Protein AF-A0A5J5BQD7-F1 (afdb_monomer)

Foldseek 3Di:
DVVVVVVVVVVVVVVVCVVVLVVVQVVQLVVCVVVVHPPSSPPNVLSVDPPRPDDDDDADDDDDVVCVVVPDPQDQSDEDDDDPDPDDDDDDDPDDHDYDDDDD

pLDDT: mean 82.49, std 15.61, range [38.47, 98.06]

Secondary structure (DSSP, 8-state):
-HHHHHHHHHHHHHHHHHHHHHHHHHHHHHHHHHTT-SSGGGTHHHHHSTT-------------GGGTTTTT---BSS-----SSS-------S---B------

Nearest PDB structures (foldseek):
  5j7o-assembly1_A  TM=5.969E-01  e=9.726E+00  Faustovirus

Organism: NCBI:txid561372

Mean predicted aligned error: 8.8 Å

Solvent-accessible surface area (backbone atoms only — not comparable to full-atom values): 6916 Å² total; per-residue (Å²): 115,69,71,61,53,54,50,51,52,52,51,54,49,52,54,49,50,53,53,52,53,52,51,50,30,53,52,34,26,51,52,23,55,77,67,75,41,81,62,45,54,68,54,25,48,61,70,69,39,94,84,39,91,79,81,88,83,88,85,83,83,77,89,64,76,82,46,72,80,58,79,69,66,74,62,65,76,47,80,71,79,79,79,91,63,99,76,84,88,86,84,80,73,97,71,87,74,40,67,55,91,78,93,125

InterPro domains:
  IPR027443 Isopenicillin N synthase-like superfamily [G3DSA:2.60.120.330] (5-96)

Radius of gyration: 18.68 Å; Cα contacts (8 Å, |Δi|>4): 59; chains: 1; bounding box: 44×46×49 Å

Structure (mmCIF, N/CA/C/O backbone):
data_AF-A0A5J5BQD7-F1
#
_entry.id   AF-A0A5J5BQD7-F1
#
loop_
_atom_site.group_PDB
_atom_site.id
_atom_site.type_symbol
_atom_site.label_atom_id
_atom_site.label_alt_id
_atom_site.label_comp_id
_atom_site.label_asym_id
_atom_site.label_entity_id
_atom_site.label_seq_id
_atom_site.pdbx_PDB_ins_code
_atom_site.Cartn_x
_atom_site.Cartn_y
_atom_site.Cartn_z
_atom_site.occupancy
_atom_site.B_iso_or_equiv
_atom_site.auth_seq_id
_atom_site.auth_comp_id
_atom_site.auth_asym_id
_atom_site.auth_atom_id
_atom_site.pdbx_PDB_model_num
ATOM 1 N N . MET A 1 1 ? 26.161 16.072 -10.512 1.00 54.69 1 MET A N 1
ATOM 2 C CA . MET A 1 1 ? 24.850 15.892 -11.180 1.00 54.69 1 MET A CA 1
ATOM 3 C C . MET A 1 1 ? 24.122 14.626 -10.726 1.00 54.69 1 MET A C 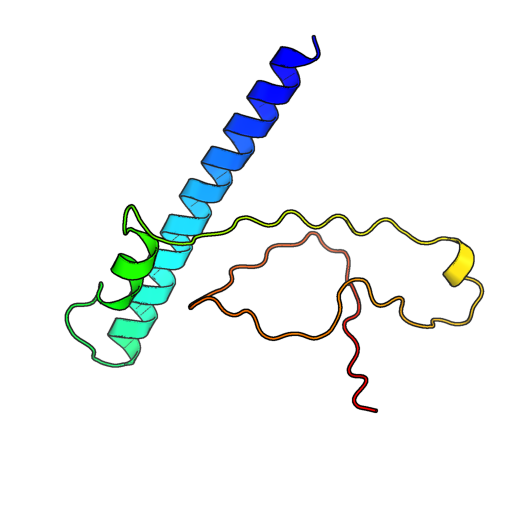1
ATOM 5 O O . MET A 1 1 ? 22.925 14.718 -10.521 1.00 54.69 1 MET A O 1
ATOM 9 N N . VAL A 1 2 ? 24.810 13.501 -10.474 1.00 58.97 2 VAL A N 1
ATOM 10 C CA . VAL A 1 2 ? 24.189 12.246 -9.983 1.00 58.97 2 VAL A CA 1
ATOM 11 C C . VAL A 1 2 ? 23.448 12.407 -8.639 1.00 58.97 2 VAL A C 1
ATOM 13 O O . VAL A 1 2 ? 22.295 12.009 -8.536 1.00 58.97 2 VAL A O 1
ATOM 16 N N . GLY A 1 3 ? 24.038 13.090 -7.648 1.00 63.22 3 GLY A N 1
ATOM 17 C CA . GLY A 1 3 ? 23.409 13.247 -6.322 1.00 63.22 3 GLY A CA 1
ATOM 18 C C . GLY A 1 3 ? 22.126 14.096 -6.290 1.00 63.22 3 GLY A C 1
ATOM 19 O O . GLY A 1 3 ? 21.290 13.911 -5.414 1.00 63.22 3 GLY A O 1
ATOM 20 N N . ALA A 1 4 ? 21.927 14.990 -7.266 1.00 69.69 4 ALA A N 1
ATOM 21 C CA . ALA A 1 4 ? 20.690 15.770 -7.363 1.00 69.69 4 ALA A CA 1
ATOM 22 C C . ALA A 1 4 ? 19.528 14.918 -7.906 1.00 69.69 4 ALA A C 1
ATOM 24 O O . ALA A 1 4 ? 18.403 15.046 -7.436 1.00 69.69 4 ALA A O 1
ATOM 25 N N . GLN A 1 5 ? 19.795 14.015 -8.859 1.00 72.25 5 GLN A N 1
ATOM 26 C CA . GLN A 1 5 ? 18.785 13.076 -9.367 1.00 72.25 5 GLN A CA 1
ATOM 27 C C . GLN A 1 5 ? 18.368 12.052 -8.308 1.00 72.25 5 GLN A C 1
ATOM 29 O O . GLN A 1 5 ? 17.184 11.752 -8.193 1.00 72.25 5 GLN A O 1
ATOM 34 N N . GLU A 1 6 ? 19.313 11.557 -7.511 1.00 77.44 6 GLU A N 1
ATOM 35 C CA . GLU A 1 6 ? 19.035 10.617 -6.420 1.00 77.44 6 GLU A CA 1
ATOM 36 C C . GLU A 1 6 ? 18.122 11.229 -5.345 1.00 77.44 6 GLU A C 1
ATOM 38 O O . GLU A 1 6 ? 17.160 10.595 -4.904 1.00 77.44 6 GLU A O 1
ATOM 43 N N . GLN A 1 7 ? 18.358 12.497 -4.985 1.00 82.75 7 GLN A N 1
ATOM 44 C CA . GLN A 1 7 ? 17.480 13.236 -4.074 1.00 82.75 7 GLN A CA 1
ATOM 45 C C . GLN A 1 7 ? 16.083 13.444 -4.657 1.00 82.75 7 GLN A C 1
ATOM 47 O O . GLN A 1 7 ? 15.100 13.240 -3.952 1.00 82.75 7 GLN A O 1
ATOM 52 N N . VAL A 1 8 ? 15.973 13.783 -5.944 1.00 91.94 8 VAL A N 1
ATOM 53 C CA . VAL A 1 8 ? 14.667 13.952 -6.601 1.00 91.94 8 VAL A CA 1
ATOM 54 C C . VAL A 1 8 ? 13.865 12.647 -6.597 1.00 91.94 8 VAL A C 1
ATOM 56 O O . VAL A 1 8 ? 12.680 12.670 -6.268 1.00 91.94 8 VAL A O 1
ATOM 59 N N . VAL A 1 9 ? 14.496 11.510 -6.909 1.00 90.44 9 VAL A N 1
ATOM 60 C CA . VAL A 1 9 ? 13.825 10.198 -6.884 1.00 90.44 9 VAL A CA 1
ATOM 61 C C . VAL A 1 9 ? 13.397 9.835 -5.465 1.00 90.44 9 VAL A C 1
ATOM 63 O O . VAL A 1 9 ? 12.254 9.436 -5.261 1.00 90.44 9 VAL A O 1
ATOM 66 N N . SER A 1 10 ? 14.274 10.025 -4.479 1.00 92.31 10 SER A N 1
ATOM 67 C CA . SER A 1 10 ? 13.970 9.716 -3.078 1.00 92.31 10 SER A CA 1
ATOM 68 C C . SER A 1 10 ? 12.799 10.547 -2.546 1.00 92.31 10 SER A C 1
ATOM 70 O O . SER A 1 10 ? 11.891 9.997 -1.928 1.00 92.31 10 SER A O 1
ATOM 72 N N . CYS A 1 11 ? 12.767 11.854 -2.830 1.00 94.25 11 CYS A N 1
ATOM 73 C CA . CYS A 1 11 ? 11.646 12.718 -2.454 1.00 94.25 11 CYS A CA 1
ATOM 74 C C . CYS A 1 11 ? 10.338 12.263 -3.110 1.00 94.25 11 CYS A C 1
ATOM 76 O O . CYS A 1 11 ? 9.339 12.090 -2.419 1.00 94.25 11 CYS A O 1
ATOM 78 N N . ALA A 1 12 ? 10.356 11.993 -4.419 1.00 94.31 12 ALA A N 1
ATOM 79 C CA . ALA A 1 12 ? 9.166 11.543 -5.138 1.00 94.31 12 ALA A CA 1
ATOM 80 C C . ALA A 1 12 ? 8.629 10.201 -4.608 1.00 94.31 12 ALA A C 1
ATOM 82 O O . ALA A 1 12 ? 7.416 10.021 -4.502 1.00 94.31 12 ALA A O 1
ATOM 83 N N . LEU A 1 13 ? 9.519 9.267 -4.256 1.00 93.88 13 LEU A N 1
ATOM 84 C CA . LEU A 1 13 ? 9.135 7.990 -3.654 1.00 93.88 13 LEU A CA 1
ATOM 85 C C . LEU A 1 13 ? 8.539 8.179 -2.257 1.00 93.88 13 LEU A C 1
ATOM 87 O O . LEU A 1 13 ? 7.502 7.590 -1.970 1.00 93.88 13 LEU A O 1
ATOM 91 N N . ASN A 1 14 ? 9.139 9.023 -1.416 1.00 93.75 14 ASN A N 1
ATOM 92 C CA . ASN A 1 14 ? 8.617 9.303 -0.077 1.00 93.75 14 ASN A CA 1
ATOM 93 C C . ASN A 1 14 ? 7.234 9.965 -0.125 1.00 93.75 14 ASN A C 1
ATOM 95 O O . ASN A 1 14 ? 6.340 9.568 0.623 1.00 93.75 14 ASN A O 1
ATOM 99 N N . ASP A 1 15 ? 7.033 10.923 -1.033 1.00 95.69 15 ASP A N 1
ATOM 100 C CA . ASP A 1 15 ? 5.732 11.563 -1.237 1.00 95.69 15 ASP A CA 1
ATOM 101 C C . ASP A 1 15 ? 4.686 10.542 -1.706 1.00 95.69 15 ASP A C 1
ATOM 103 O O . ASP A 1 15 ? 3.576 10.490 -1.169 1.00 95.69 15 ASP A O 1
ATOM 107 N N . TYR A 1 16 ? 5.051 9.681 -2.662 1.00 95.44 16 TYR A N 1
ATOM 108 C CA . TYR A 1 16 ? 4.175 8.618 -3.150 1.00 95.44 16 TYR A CA 1
ATOM 109 C C . TYR A 1 16 ? 3.795 7.633 -2.038 1.00 95.44 16 TYR A C 1
ATOM 111 O O . TYR A 1 16 ? 2.610 7.368 -1.836 1.00 95.44 16 TYR A O 1
ATOM 119 N N . VAL A 1 17 ? 4.780 7.124 -1.289 1.00 93.62 17 VAL A N 1
ATOM 120 C CA . VAL A 1 17 ? 4.560 6.200 -0.167 1.00 93.62 17 VAL A CA 1
ATOM 121 C C . VAL A 1 17 ? 3.664 6.849 0.884 1.00 93.62 17 VAL A C 1
ATOM 123 O O . VAL A 1 17 ? 2.690 6.236 1.299 1.00 93.62 17 VAL A O 1
ATOM 126 N N . SER A 1 18 ? 3.907 8.110 1.250 1.00 93.12 18 SER A N 1
ATOM 127 C CA . SER A 1 18 ? 3.076 8.843 2.215 1.00 93.12 18 SER A CA 1
ATOM 128 C C . SER A 1 18 ? 1.603 8.908 1.799 1.00 93.12 18 SER A C 1
ATOM 130 O O . SER A 1 18 ? 0.710 8.656 2.612 1.00 93.12 18 SER A O 1
ATOM 132 N N . VAL A 1 19 ? 1.325 9.208 0.526 1.00 95.75 19 VAL A N 1
ATOM 133 C CA . VAL A 1 19 ? -0.050 9.269 0.006 1.00 95.75 19 VAL A CA 1
ATOM 134 C C . VAL A 1 19 ? -0.688 7.878 -0.057 1.00 95.75 19 VAL A C 1
ATOM 136 O O . VAL A 1 19 ? -1.833 7.718 0.364 1.00 95.75 19 VAL A O 1
ATOM 139 N N . VAL A 1 20 ? 0.040 6.861 -0.527 1.00 95.06 20 VAL A N 1
ATOM 140 C CA . VAL A 1 20 ? -0.480 5.486 -0.618 1.00 95.06 20 VAL A CA 1
ATOM 141 C C . VAL A 1 20 ? -0.728 4.882 0.763 1.00 95.06 20 VAL A C 1
ATOM 143 O O . VAL A 1 20 ? -1.749 4.226 0.951 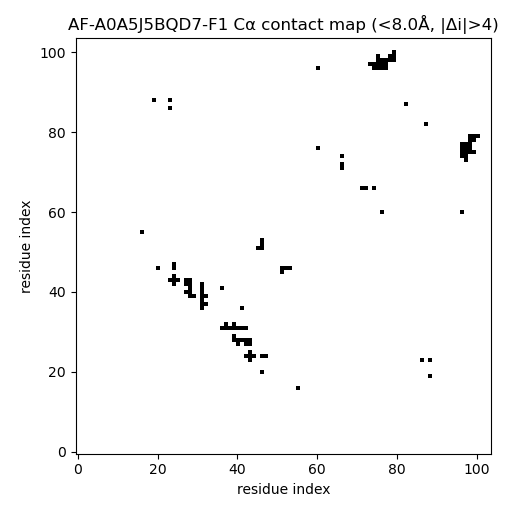1.00 95.06 20 VAL A O 1
ATOM 146 N N . THR A 1 21 ? 0.127 5.146 1.750 1.00 93.00 21 THR A N 1
ATOM 147 C CA . THR A 1 21 ? -0.077 4.689 3.133 1.00 93.00 21 THR A CA 1
ATOM 148 C C . THR A 1 21 ? -1.336 5.301 3.740 1.00 93.00 21 THR A C 1
ATOM 150 O O . THR A 1 21 ? -2.114 4.589 4.375 1.00 93.00 21 THR A O 1
ATOM 153 N N . LYS A 1 22 ? -1.597 6.596 3.504 1.00 94.56 22 LYS A N 1
ATOM 154 C CA . LYS A 1 22 ? -2.849 7.245 3.937 1.00 94.56 22 LYS A CA 1
ATOM 155 C C . LYS A 1 22 ? -4.069 6.592 3.295 1.00 94.56 22 LYS A C 1
ATOM 157 O O . LYS A 1 22 ? -5.007 6.244 4.002 1.00 94.56 22 LYS A O 1
ATOM 162 N N . MET A 1 23 ? -4.018 6.345 1.986 1.00 96.31 23 MET A N 1
ATOM 163 C CA . MET A 1 23 ? -5.081 5.629 1.279 1.00 96.31 23 MET A CA 1
ATOM 164 C C . MET A 1 23 ? -5.282 4.208 1.837 1.00 96.31 23 MET A C 1
ATOM 166 O O . MET A 1 23 ? -6.414 3.779 2.034 1.00 96.31 23 MET A O 1
ATOM 170 N N . GLY A 1 24 ? -4.200 3.487 2.149 1.00 95.00 24 GLY A N 1
ATOM 171 C CA . GLY A 1 24 ? -4.263 2.178 2.805 1.00 95.00 24 GLY A CA 1
ATOM 172 C C . GLY A 1 24 ? -4.954 2.239 4.170 1.00 95.00 24 GLY A C 1
ATOM 173 O O . GLY A 1 24 ? -5.794 1.393 4.470 1.00 95.00 24 GLY A O 1
ATOM 174 N N . CYS A 1 25 ? -4.677 3.276 4.965 1.00 95.44 25 CYS A N 1
ATOM 175 C CA . CYS A 1 25 ? -5.364 3.507 6.236 1.00 95.44 25 CYS A CA 1
ATOM 176 C C . CYS A 1 25 ? -6.867 3.742 6.039 1.00 95.44 25 CYS A C 1
ATOM 178 O O . CYS A 1 25 ? -7.667 3.132 6.742 1.00 95.44 25 CYS A O 1
ATOM 180 N N . GLU A 1 26 ? -7.256 4.569 5.066 1.00 97.06 26 GLU A N 1
ATOM 181 C CA . GLU A 1 26 ? -8.667 4.829 4.750 1.00 97.06 26 GLU A CA 1
ATOM 182 C C . GLU A 1 26 ? -9.404 3.552 4.322 1.00 97.06 26 GLU A C 1
ATOM 184 O O . GLU A 1 26 ? -10.511 3.298 4.791 1.00 97.06 26 GLU A O 1
ATOM 189 N N . ILE A 1 27 ? -8.782 2.704 3.494 1.00 96.94 27 ILE A N 1
ATOM 190 C CA . ILE A 1 27 ? -9.349 1.405 3.094 1.00 96.94 27 ILE A CA 1
ATOM 191 C C . ILE A 1 27 ? -9.568 0.506 4.317 1.00 96.94 27 ILE A C 1
ATOM 193 O O . ILE A 1 27 ? -10.629 -0.101 4.458 1.00 96.94 27 ILE A O 1
ATOM 197 N N . LEU A 1 28 ? -8.587 0.433 5.219 1.00 96.50 28 LEU A N 1
ATOM 198 C CA . LEU A 1 28 ? -8.687 -0.367 6.441 1.00 96.50 28 LEU A CA 1
ATOM 199 C C . LEU A 1 28 ? -9.765 0.154 7.406 1.00 96.50 28 LEU A C 1
ATOM 201 O O . LEU A 1 28 ? -10.429 -0.640 8.070 1.00 96.50 28 LEU A O 1
ATOM 205 N N . GLU A 1 29 ? -9.978 1.467 7.468 1.00 97.56 29 GLU A N 1
ATOM 206 C CA . GLU A 1 29 ? -11.070 2.063 8.246 1.00 97.56 29 GLU A CA 1
ATOM 207 C C . GLU A 1 29 ? -12.441 1.779 7.629 1.00 97.56 29 GLU A C 1
ATOM 209 O O . GLU A 1 29 ? -13.377 1.445 8.352 1.00 97.56 29 GLU A O 1
ATOM 214 N N . LEU A 1 30 ? -12.556 1.835 6.298 1.00 98.06 30 LEU A N 1
ATOM 215 C CA . LEU A 1 30 ? -13.779 1.442 5.592 1.00 98.06 30 LEU A CA 1
ATOM 216 C C . LEU A 1 30 ? -14.105 -0.045 5.796 1.00 98.06 30 LEU A C 1
ATOM 218 O O . LEU A 1 30 ? -15.277 -0.404 5.897 1.00 98.06 30 LEU A O 1
ATOM 222 N N . LEU A 1 31 ? -13.090 -0.909 5.896 1.00 97.31 31 LEU A N 1
ATOM 223 C CA . LEU A 1 31 ? -13.275 -2.318 6.255 1.00 97.31 31 LEU A CA 1
ATOM 224 C C . LEU A 1 31 ? -13.793 -2.482 7.689 1.00 97.31 31 LEU A C 1
ATOM 226 O O . LEU A 1 31 ? -14.683 -3.298 7.914 1.00 97.31 31 LEU A O 1
ATOM 23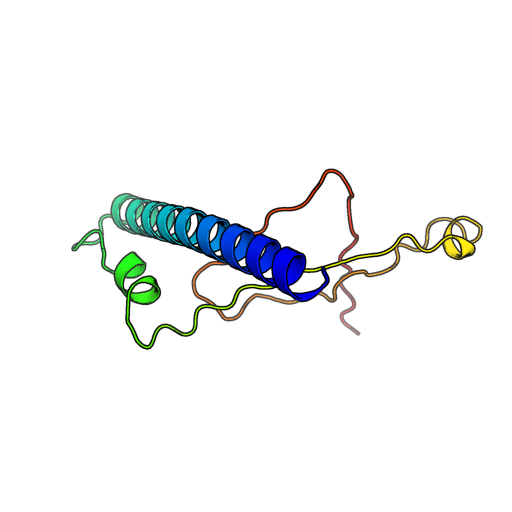0 N N . ALA A 1 32 ? -13.279 -1.707 8.649 1.00 97.56 32 ALA A N 1
ATOM 231 C CA . ALA A 1 32 ? -13.789 -1.725 10.021 1.00 97.56 32 ALA A CA 1
ATOM 232 C C . ALA A 1 32 ? -15.251 -1.257 10.089 1.00 97.56 32 ALA A C 1
ATOM 234 O O . ALA A 1 32 ? -16.067 -1.927 10.721 1.00 97.56 32 ALA A O 1
ATOM 235 N N . ASP A 1 33 ? -15.591 -0.170 9.385 1.00 97.88 33 ASP A N 1
ATOM 236 C CA . ASP A 1 33 ? -16.968 0.327 9.274 1.00 97.88 33 ASP A CA 1
ATOM 237 C C . ASP A 1 33 ? -17.893 -0.736 8.654 1.00 97.88 33 ASP A C 1
ATOM 239 O O . ASP A 1 33 ? -18.973 -1.008 9.174 1.00 97.88 33 ASP A O 1
ATOM 243 N N . GLY A 1 34 ? -17.463 -1.377 7.560 1.00 97.62 34 GLY A N 1
ATOM 244 C CA . GLY A 1 34 ? -18.240 -2.410 6.865 1.00 97.62 34 GLY A CA 1
ATOM 245 C C . GLY A 1 34 ? -18.462 -3.689 7.679 1.00 97.62 34 GLY A C 1
ATOM 246 O O . GLY A 1 34 ? -19.416 -4.420 7.417 1.00 97.62 34 GLY A O 1
ATOM 247 N N . LEU A 1 35 ? -17.605 -3.951 8.668 1.00 97.62 35 LEU A N 1
ATOM 248 C CA . LEU A 1 35 ? -17.723 -5.065 9.611 1.00 97.62 35 LEU A CA 1
ATOM 249 C C . LEU A 1 35 ? -18.391 -4.665 10.940 1.00 97.62 35 LEU A C 1
ATOM 251 O O . LEU A 1 35 ? -18.499 -5.510 11.826 1.00 97.62 35 LEU A O 1
ATOM 255 N N . ASP A 1 36 ? -18.825 -3.408 11.082 1.00 97.56 36 ASP A N 1
ATOM 256 C CA . ASP A 1 36 ? -19.387 -2.831 12.314 1.00 97.56 36 ASP A CA 1
ATOM 257 C C . ASP A 1 36 ? -18.454 -2.974 13.537 1.00 97.56 36 ASP A C 1
ATOM 259 O O . ASP A 1 36 ? -18.872 -3.217 14.671 1.00 97.56 36 ASP A O 1
ATOM 263 N N . ILE A 1 37 ? -17.141 -2.851 13.307 1.00 97.38 37 ILE A N 1
ATOM 264 C CA . ILE A 1 37 ? -16.113 -2.989 14.344 1.00 97.38 37 ILE A CA 1
ATOM 265 C C . ILE A 1 37 ? -15.736 -1.614 14.896 1.00 97.38 37 ILE A C 1
ATOM 267 O O . ILE A 1 37 ? -15.429 -0.682 14.155 1.00 97.38 37 ILE A O 1
ATOM 271 N N . GLN A 1 38 ? -15.680 -1.508 16.227 1.00 95.31 38 GLN A N 1
ATOM 272 C CA . GLN A 1 38 ? -15.189 -0.323 16.930 1.00 95.31 38 GLN A CA 1
ATOM 273 C C . GLN A 1 38 ? -13.958 -0.649 17.796 1.00 95.31 38 GLN A C 1
ATOM 275 O O . GLN A 1 38 ? -13.931 -1.697 18.445 1.00 95.31 38 GLN A O 1
ATOM 280 N N . PRO A 1 39 ? -12.949 0.245 17.861 1.00 94.81 39 PRO A N 1
ATOM 281 C CA . PRO A 1 39 ? -12.884 1.548 17.191 1.00 94.81 39 PRO A CA 1
ATOM 282 C C . PRO A 1 39 ? -12.577 1.425 15.688 1.00 94.81 39 PRO A C 1
ATOM 284 O O . PRO A 1 39 ? -11.812 0.553 15.287 1.00 94.81 39 PRO A O 1
ATOM 287 N N . ARG A 1 40 ? -13.093 2.355 14.873 1.00 96.31 40 ARG A N 1
ATOM 288 C CA . ARG A 1 40 ? -12.877 2.417 13.408 1.00 96.31 40 ARG A CA 1
ATOM 289 C C . ARG A 1 40 ? -11.420 2.226 12.962 1.00 96.31 40 ARG A C 1
ATOM 291 O O . ARG A 1 40 ? -11.142 1.602 11.948 1.00 96.31 40 ARG A O 1
ATOM 298 N N . ASN A 1 41 ? -10.472 2.743 13.739 1.00 95.44 41 ASN A N 1
ATOM 299 C CA . ASN A 1 41 ? -9.044 2.675 13.431 1.00 95.44 41 ASN A CA 1
ATOM 300 C C . ASN A 1 41 ? -8.342 1.400 13.933 1.00 95.44 41 ASN A C 1
ATOM 302 O O . ASN A 1 41 ? -7.117 1.384 14.038 1.00 95.44 41 ASN A O 1
ATOM 306 N N . VAL A 1 42 ? -9.085 0.342 14.278 1.00 94.94 42 VAL A N 1
ATOM 307 C CA . VAL A 1 42 ? -8.515 -0.921 14.780 1.00 94.94 42 VAL A CA 1
ATOM 308 C C . VAL A 1 42 ? -7.486 -1.517 13.816 1.00 94.94 42 VAL A C 1
ATOM 310 O O . VAL A 1 42 ? -6.442 -1.987 14.259 1.00 94.94 42 VAL A O 1
ATOM 313 N N . PHE A 1 43 ? -7.738 -1.432 12.508 1.00 94.19 43 PHE A N 1
ATOM 314 C CA . PHE A 1 43 ? -6.834 -1.947 11.483 1.00 94.19 43 PHE A CA 1
ATOM 315 C C . PHE A 1 43 ? -5.816 -0.900 11.021 1.00 94.19 43 PHE A C 1
ATOM 317 O O . PHE A 1 43 ? -4.638 -1.224 10.896 1.00 94.19 43 PHE A O 1
ATOM 324 N N . SER A 1 44 ? -6.220 0.360 10.811 1.00 94.12 44 SER A N 1
ATOM 325 C CA . SER A 1 44 ? -5.309 1.409 10.319 1.00 94.12 44 SER A CA 1
ATOM 326 C C . SER A 1 44 ? -4.160 1.707 11.288 1.00 94.12 44 SER A C 1
ATOM 328 O O . SER A 1 44 ? -3.051 2.004 10.848 1.00 94.12 44 SER A O 1
ATOM 330 N N . LYS A 1 45 ? -4.363 1.518 12.598 1.00 92.75 45 LYS A N 1
ATOM 331 C CA . LYS A 1 45 ? -3.285 1.599 13.598 1.00 92.75 45 LYS A CA 1
ATOM 332 C C . LYS A 1 45 ? -2.128 0.636 13.337 1.00 92.75 45 LYS A C 1
ATOM 334 O O . LYS A 1 45 ? -1.002 0.987 13.653 1.00 92.75 45 LYS A O 1
ATOM 339 N N . LEU A 1 46 ? 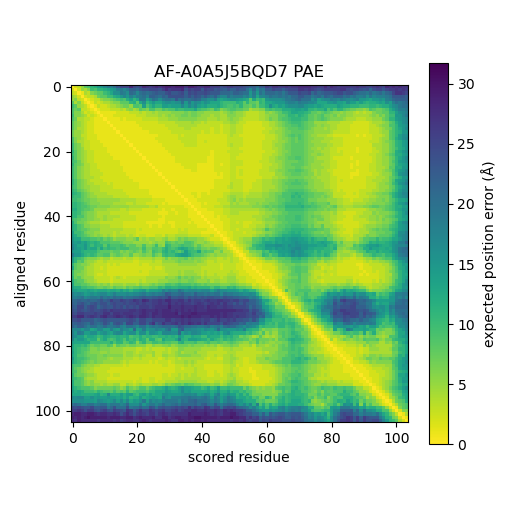-2.381 -0.530 12.738 1.00 90.12 46 LEU A N 1
ATOM 340 C CA . LEU A 1 46 ? -1.333 -1.510 12.424 1.00 90.12 46 LEU A CA 1
ATOM 341 C C . LEU A 1 46 ? -0.373 -0.999 11.336 1.00 90.12 46 LEU A C 1
ATOM 343 O O . LEU A 1 46 ? 0.780 -1.413 11.307 1.00 90.12 46 LEU A O 1
ATOM 347 N N . LEU A 1 47 ? -0.832 -0.082 10.474 1.00 87.88 47 LEU A N 1
ATOM 348 C CA . LEU A 1 47 ? 0.007 0.605 9.483 1.00 87.88 47 LEU A CA 1
ATOM 349 C C . LEU A 1 47 ? 0.671 1.874 10.031 1.00 87.88 47 LEU A C 1
ATOM 351 O O . LEU A 1 47 ? 1.710 2.283 9.526 1.00 87.88 47 LEU A O 1
ATOM 355 N N . MET A 1 48 ? 0.054 2.534 11.014 1.00 83.56 48 MET A N 1
ATOM 356 C CA . MET A 1 48 ? 0.568 3.784 11.593 1.00 83.56 48 MET A CA 1
ATOM 357 C C . MET A 1 48 ? 1.558 3.566 12.742 1.00 83.56 48 MET A C 1
ATOM 359 O O . MET A 1 48 ? 2.169 4.530 13.200 1.00 83.56 48 MET A O 1
ATOM 363 N N . ASP A 1 49 ? 1.682 2.335 13.235 1.00 84.56 49 ASP A N 1
ATOM 364 C CA . ASP A 1 49 ? 2.609 1.993 14.307 1.00 84.56 49 ASP A CA 1
ATOM 365 C C . ASP A 1 49 ? 4.067 2.238 13.875 1.00 84.56 49 ASP A C 1
ATOM 367 O O . ASP A 1 49 ? 4.455 1.933 12.743 1.00 84.56 49 ASP A O 1
ATOM 371 N N . GLU A 1 50 ? 4.885 2.788 14.776 1.00 74.69 50 GLU A N 1
ATOM 372 C CA . GLU A 1 50 ? 6.304 3.082 14.519 1.00 74.69 50 GLU A CA 1
ATOM 373 C C . GLU A 1 50 ? 7.117 1.805 14.247 1.00 74.69 50 GLU A C 1
ATOM 375 O O . GLU A 1 50 ? 8.124 1.841 13.541 1.00 74.69 50 GLU A O 1
ATOM 380 N N . HIS A 1 51 ? 6.656 0.662 14.760 1.00 78.88 51 HIS A N 1
ATOM 381 C CA . HIS A 1 51 ? 7.229 -0.656 14.513 1.00 78.88 51 HIS A CA 1
ATOM 382 C C . HIS A 1 51 ? 6.503 -1.425 13.401 1.00 78.88 51 HIS A C 1
ATOM 384 O O . HIS A 1 51 ? 6.716 -2.631 13.259 1.00 78.88 51 HIS A O 1
ATOM 390 N N . SER A 1 52 ? 5.640 -0.765 12.620 1.00 81.88 52 SER A N 1
ATOM 391 C CA . SER A 1 52 ? 4.956 -1.415 11.503 1.00 81.88 52 SER A CA 1
ATOM 392 C C . SER A 1 52 ? 5.957 -1.888 10.445 1.00 81.88 52 SER A C 1
ATOM 394 O O . SER A 1 52 ? 6.799 -1.133 9.957 1.00 81.88 52 SER A O 1
ATOM 396 N N . ASP A 1 53 ? 5.845 -3.159 10.058 1.00 82.44 53 ASP A N 1
ATOM 397 C CA . ASP A 1 53 ? 6.675 -3.768 9.014 1.00 82.44 53 ASP A CA 1
ATOM 398 C C . ASP A 1 53 ? 6.080 -3.486 7.622 1.00 82.44 53 ASP A C 1
ATOM 400 O O . ASP A 1 53 ? 5.611 -4.373 6.903 1.00 82.44 53 ASP A O 1
ATOM 404 N N . SER A 1 54 ? 6.006 -2.197 7.280 1.00 87.25 54 SER A N 1
ATOM 405 C CA . SER A 1 54 ? 5.496 -1.727 5.991 1.00 87.25 54 SER A CA 1
ATOM 406 C C . SER A 1 54 ? 6.600 -1.755 4.935 1.00 87.25 54 SER A C 1
ATOM 408 O O . SER A 1 54 ? 7.640 -1.113 5.083 1.00 87.25 54 SER A O 1
ATOM 410 N N . VA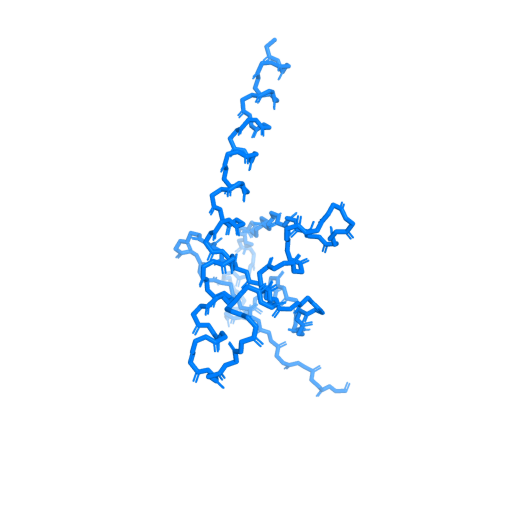L A 1 55 ? 6.357 -2.453 3.821 1.00 90.38 55 VAL A N 1
ATOM 411 C CA . VAL A 1 55 ? 7.336 -2.618 2.735 1.00 90.38 55 VAL A CA 1
ATOM 412 C C . VAL A 1 55 ? 6.847 -1.942 1.457 1.00 90.38 55 VAL A C 1
ATOM 414 O O . VAL A 1 55 ? 5.723 -2.159 1.011 1.00 90.38 55 VAL A O 1
ATOM 417 N N . PHE A 1 56 ? 7.725 -1.167 0.816 1.00 91.62 56 PHE A N 1
ATOM 418 C CA . PHE A 1 56 ? 7.499 -0.621 -0.522 1.00 91.62 56 PHE A CA 1
ATOM 419 C C . PHE A 1 56 ? 8.317 -1.397 -1.563 1.00 91.62 56 PHE A C 1
ATOM 421 O O . PHE A 1 56 ? 9.544 -1.459 -1.478 1.00 91.62 56 PHE A O 1
ATOM 428 N N . ARG A 1 57 ? 7.643 -1.981 -2.564 1.00 92.88 57 ARG A N 1
ATOM 429 C CA . ARG A 1 57 ? 8.271 -2.768 -3.638 1.00 92.88 57 ARG A CA 1
ATOM 430 C C . ARG A 1 57 ? 8.086 -2.084 -4.993 1.00 92.88 57 ARG A C 1
ATOM 432 O O . ARG A 1 57 ? 6.959 -1.869 -5.431 1.00 92.88 57 ARG A O 1
ATOM 439 N N . LEU A 1 58 ? 9.194 -1.812 -5.686 1.00 92.44 58 LEU A N 1
ATOM 440 C CA . LEU A 1 58 ? 9.196 -1.334 -7.069 1.00 92.44 58 LEU A CA 1
ATOM 441 C C . LEU A 1 58 ? 9.602 -2.471 -8.010 1.00 92.44 58 LEU A C 1
ATOM 443 O O . LEU A 1 58 ? 10.768 -2.855 -8.062 1.00 92.44 58 LEU A O 1
ATOM 447 N N . ASN A 1 59 ? 8.641 -2.989 -8.768 1.00 90.88 59 ASN A N 1
ATOM 448 C CA . ASN A 1 59 ? 8.894 -4.042 -9.745 1.00 90.88 59 ASN A CA 1
ATOM 449 C C . ASN A 1 59 ? 9.127 -3.445 -11.141 1.00 90.88 59 ASN A C 1
ATOM 451 O O . ASN A 1 59 ? 8.319 -2.649 -11.621 1.00 90.88 59 ASN A O 1
ATOM 455 N N . HIS A 1 60 ? 10.206 -3.860 -11.810 1.00 89.12 60 HIS A N 1
ATOM 456 C CA . HIS A 1 60 ? 10.476 -3.536 -13.211 1.00 89.12 60 HIS A CA 1
ATOM 457 C C . HIS A 1 60 ? 10.538 -4.824 -14.035 1.00 89.12 60 HIS A C 1
ATOM 459 O O . HIS A 1 60 ? 11.438 -5.639 -13.845 1.00 89.12 60 HIS A O 1
ATOM 465 N N . TYR A 1 61 ? 9.584 -4.992 -14.952 1.00 84.88 61 TYR A N 1
ATOM 466 C CA . TYR A 1 61 ? 9.506 -6.138 -15.857 1.00 84.88 61 TYR A CA 1
ATOM 467 C C . TYR A 1 61 ? 9.892 -5.683 -17.270 1.00 84.88 61 TYR A C 1
ATOM 469 O O . TYR A 1 61 ? 9.060 -5.087 -17.962 1.00 84.88 61 TYR A O 1
ATOM 477 N N . PRO A 1 62 ? 11.152 -5.876 -17.698 1.00 82.56 62 PRO A N 1
ATOM 478 C CA . PRO A 1 62 ? 11.577 -5.481 -19.033 1.00 82.56 62 PRO A CA 1
ATOM 479 C C . PRO A 1 62 ? 10.907 -6.357 -20.106 1.00 82.56 62 PRO A C 1
ATOM 481 O O . PRO A 1 62 ? 10.606 -7.527 -19.851 1.00 82.56 62 PRO A O 1
ATOM 484 N N . PRO A 1 63 ? 10.682 -5.826 -21.321 1.00 77.50 63 PRO A N 1
ATOM 485 C CA . PRO A 1 63 ? 10.224 -6.641 -22.439 1.00 77.50 63 PRO A CA 1
ATOM 486 C C . PRO A 1 63 ? 11.272 -7.711 -22.774 1.00 77.50 63 PRO A C 1
ATOM 488 O O . PRO A 1 63 ? 12.470 -7.435 -22.731 1.00 77.50 63 PRO A O 1
ATOM 491 N N . TYR A 1 64 ? 10.819 -8.912 -23.145 1.00 72.31 64 TYR A N 1
ATOM 492 C CA . TYR A 1 64 ? 11.683 -10.019 -23.565 1.00 72.31 64 TYR A CA 1
ATOM 493 C C . TYR A 1 64 ? 11.463 -10.318 -25.063 1.00 72.31 64 TYR A C 1
ATOM 495 O O . TYR A 1 64 ? 10.520 -11.035 -25.409 1.00 72.31 64 TYR A O 1
ATOM 503 N N . PRO A 1 65 ? 12.270 -9.736 -25.977 1.00 66.88 65 PRO A N 1
ATOM 504 C CA . PRO A 1 65 ? 12.020 -9.785 -27.423 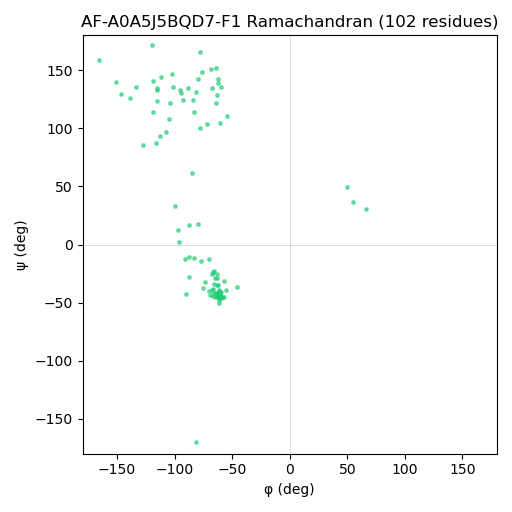1.00 66.88 65 PRO A CA 1
ATOM 505 C C . PRO A 1 65 ? 12.043 -11.201 -28.013 1.00 66.88 65 PRO A C 1
ATOM 507 O O . PRO A 1 65 ? 11.244 -11.513 -28.887 1.00 66.88 65 PRO A O 1
ATOM 510 N N . GLU A 1 66 ? 12.905 -12.077 -27.496 1.00 64.00 66 GLU A N 1
ATOM 511 C CA . GLU A 1 66 ? 13.134 -13.437 -28.015 1.00 64.00 66 GLU A CA 1
ATOM 512 C C . GLU A 1 66 ? 11.953 -14.403 -27.777 1.00 64.00 66 GLU A C 1
ATOM 514 O O . GLU A 1 66 ? 11.903 -15.482 -28.362 1.00 64.00 66 GLU A O 1
ATOM 519 N N . LEU A 1 67 ? 10.977 -14.032 -26.936 1.00 57.66 67 LEU A N 1
ATOM 520 C CA . LEU A 1 67 ? 9.764 -14.827 -26.688 1.00 57.66 67 LEU A CA 1
ATOM 521 C C . LEU A 1 67 ? 8.601 -14.475 -27.620 1.00 57.66 67 LEU A C 1
ATOM 523 O O . LEU A 1 67 ? 7.637 -15.240 -27.684 1.00 57.66 67 LEU A O 1
ATOM 527 N N . GLN A 1 68 ? 8.682 -13.366 -28.367 1.00 55.53 68 GLN A N 1
ATOM 528 C CA . GLN A 1 68 ? 7.658 -13.024 -29.363 1.00 55.53 68 GLN A CA 1
ATOM 529 C C . GLN A 1 68 ? 7.610 -14.058 -30.502 1.00 55.53 68 GLN A C 1
ATOM 531 O O . GLN A 1 68 ? 6.531 -14.335 -31.019 1.00 55.53 68 GLN A O 1
ATOM 536 N N . ASP A 1 69 ? 8.739 -14.714 -30.795 1.00 55.69 69 ASP A N 1
ATOM 537 C CA . ASP A 1 69 ? 8.857 -15.770 -31.812 1.00 55.69 69 ASP A CA 1
ATOM 538 C C . ASP A 1 69 ? 8.438 -17.172 -31.311 1.00 55.69 69 ASP A C 1
ATOM 540 O O . ASP A 1 69 ? 8.269 -18.099 -32.103 1.00 55.69 69 ASP A O 1
ATOM 544 N N . MET A 1 70 ? 8.237 -17.361 -30.000 1.00 56.28 70 MET A N 1
ATOM 545 C CA . MET A 1 70 ? 7.967 -18.665 -29.364 1.00 56.28 70 MET A CA 1
ATOM 546 C C . MET A 1 70 ? 6.475 -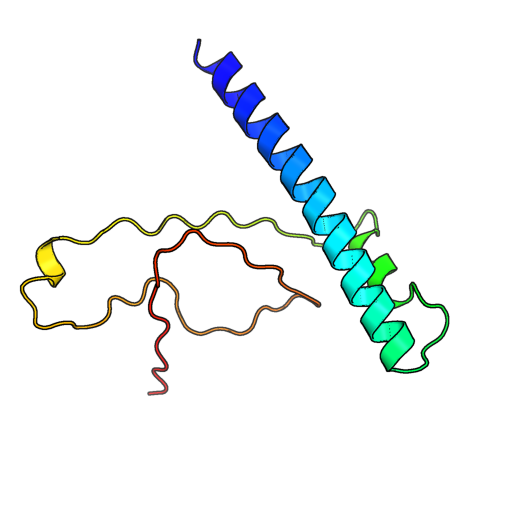18.917 -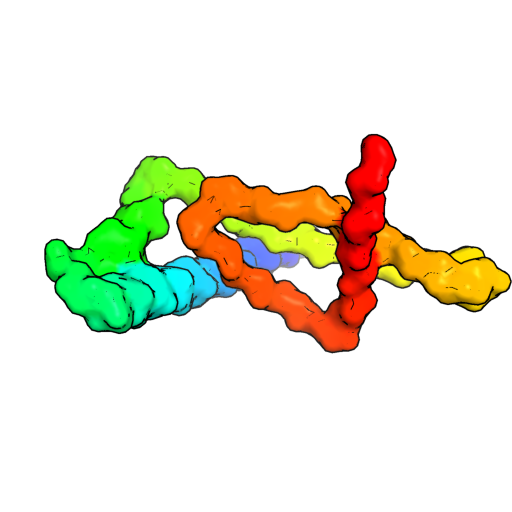29.060 1.00 56.28 70 MET A C 1
ATOM 548 O O . MET A 1 70 ? 6.142 -19.596 -28.086 1.00 56.28 70 MET A O 1
ATOM 552 N N . ASN A 1 71 ? 5.562 -18.406 -29.899 1.00 52.91 71 ASN A N 1
ATOM 553 C CA . ASN A 1 71 ? 4.109 -18.642 -29.810 1.00 52.91 71 ASN A CA 1
ATOM 554 C C . ASN A 1 71 ? 3.518 -18.415 -28.402 1.00 52.91 71 ASN A C 1
ATOM 556 O O . ASN A 1 71 ? 2.784 -19.252 -27.878 1.00 52.91 71 ASN A O 1
ATOM 560 N N . GLY A 1 72 ? 3.824 -17.271 -27.784 1.00 54.03 72 GLY A N 1
ATOM 561 C CA . GLY A 1 72 ? 3.046 -16.790 -26.641 1.00 54.03 72 GLY A CA 1
ATOM 562 C C . GLY A 1 72 ? 3.126 -17.657 -25.382 1.00 54.03 72 GLY A C 1
ATOM 563 O O . GLY A 1 72 ? 2.172 -17.679 -24.606 1.00 54.03 72 GLY A O 1
ATOM 564 N N . ARG A 1 73 ? 4.247 -18.355 -25.135 1.00 56.78 73 ARG A N 1
ATOM 565 C CA . ARG A 1 73 ? 4.528 -18.834 -23.773 1.00 56.78 73 ARG A CA 1
ATOM 566 C C . ARG A 1 73 ? 4.622 -17.606 -22.870 1.00 56.78 73 ARG A C 1
ATOM 568 O O . ARG A 1 73 ? 5.601 -16.867 -22.940 1.00 56.78 73 ARG A O 1
ATOM 575 N N . ASN A 1 74 ? 3.576 -1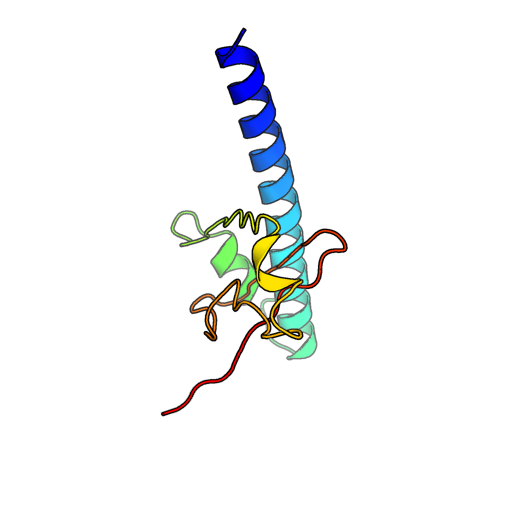7.374 -22.080 1.00 60.50 74 ASN A N 1
ATOM 576 C CA . ASN A 1 74 ? 3.510 -16.280 -21.120 1.00 60.50 74 ASN A CA 1
ATOM 577 C C . ASN A 1 74 ? 4.728 -16.361 -20.196 1.00 60.50 74 ASN A C 1
ATOM 579 O O . ASN A 1 74 ? 4.848 -17.292 -19.399 1.00 60.50 74 ASN A O 1
ATOM 583 N N . LEU A 1 75 ? 5.652 -15.407 -20.329 1.00 64.12 75 LEU A N 1
ATOM 584 C CA . LEU A 1 75 ? 6.754 -15.280 -19.389 1.00 64.12 75 LEU A CA 1
ATOM 585 C C . LEU A 1 75 ? 6.154 -14.928 -18.029 1.00 64.12 75 LEU A C 1
ATOM 587 O O . LEU A 1 75 ? 5.464 -13.916 -17.892 1.00 64.12 75 LEU A O 1
ATOM 591 N N . ILE A 1 76 ? 6.413 -15.767 -17.032 1.00 67.88 76 ILE A N 1
ATOM 592 C CA . ILE A 1 76 ? 6.000 -15.499 -15.659 1.00 67.88 76 ILE A CA 1
ATOM 593 C C . ILE A 1 76 ? 6.900 -14.379 -15.143 1.00 67.88 76 ILE A C 1
ATOM 595 O O . ILE A 1 76 ? 8.077 -14.597 -14.863 1.00 67.88 76 ILE A O 1
ATOM 599 N N . GLY A 1 77 ? 6.358 -13.163 -15.067 1.00 68.00 77 GLY A N 1
ATOM 600 C CA . GLY A 1 77 ? 7.089 -12.011 -14.537 1.00 68.00 77 GLY A CA 1
ATOM 601 C C . GLY A 1 77 ? 7.236 -12.091 -13.019 1.00 68.00 77 GLY A C 1
ATOM 602 O O . GLY A 1 77 ? 8.239 -11.651 -12.464 1.00 68.00 77 GLY A O 1
ATOM 603 N N . PHE A 1 78 ? 6.248 -12.681 -12.346 1.00 75.75 78 PHE A N 1
ATOM 604 C CA . PHE A 1 78 ? 6.217 -12.830 -10.900 1.00 75.75 78 PHE A CA 1
ATOM 605 C C . PHE A 1 78 ? 5.521 -14.143 -10.528 1.00 75.75 78 PHE A C 1
ATOM 607 O O . PHE A 1 78 ? 4.441 -14.432 -11.042 1.00 75.75 78 PHE A O 1
ATOM 614 N N . GLY A 1 79 ? 6.155 -14.948 -9.674 1.00 79.31 79 GLY A N 1
ATOM 615 C CA . GLY A 1 79 ? 5.595 -16.229 -9.239 1.00 79.31 79 GLY A CA 1
ATOM 616 C C . GLY A 1 79 ? 4.299 -16.053 -8.447 1.00 79.31 79 GLY A C 1
ATOM 617 O O . GLY A 1 79 ? 4.089 -15.025 -7.800 1.00 79.31 79 GLY A O 1
ATOM 618 N N . GLU A 1 80 ? 3.428 -17.054 -8.494 1.00 80.31 80 GLU A N 1
ATOM 619 C CA . GLU A 1 80 ? 2.219 -17.086 -7.671 1.00 80.31 80 GLU A CA 1
ATOM 620 C C . GLU A 1 80 ? 2.581 -17.046 -6.178 1.00 80.31 80 GLU A C 1
ATOM 622 O O . GLU A 1 80 ? 3.516 -17.710 -5.728 1.00 80.31 80 GLU A O 1
ATOM 627 N N . HIS A 1 81 ? 1.868 -16.219 -5.417 1.00 89.06 81 HIS A N 1
ATOM 628 C CA . HIS A 1 81 ? 2.016 -16.090 -3.971 1.00 89.06 81 HIS A CA 1
ATOM 629 C C . HIS A 1 81 ? 0.822 -15.323 -3.397 1.00 89.06 81 HIS A C 1
ATOM 631 O O . HIS A 1 81 ? 0.168 -14.548 -4.096 1.00 89.06 81 HIS A O 1
ATOM 637 N N . THR A 1 82 ? 0.594 -15.503 -2.099 1.00 87.38 82 THR A N 1
ATOM 638 C CA . THR A 1 82 ? -0.240 -14.608 -1.295 1.00 87.38 82 THR A CA 1
ATOM 639 C C . THR A 1 82 ? 0.681 -13.705 -0.493 1.00 87.38 82 THR A C 1
ATOM 641 O O . THR A 1 82 ? 1.659 -14.178 0.094 1.00 87.38 82 THR A O 1
ATOM 644 N N . ASP A 1 83 ? 0.375 -12.414 -0.458 1.00 89.38 83 ASP A N 1
ATOM 645 C CA . ASP A 1 83 ? 1.146 -11.476 0.347 1.00 89.38 83 ASP A CA 1
ATOM 646 C C . ASP A 1 83 ? 0.951 -11.756 1.848 1.00 89.38 83 ASP A C 1
ATOM 648 O O . ASP A 1 83 ? -0.179 -11.976 2.290 1.00 89.38 83 ASP A O 1
ATOM 652 N N . PRO A 1 84 ? 2.030 -11.764 2.653 1.00 88.94 84 PRO A N 1
ATOM 653 C CA . PRO A 1 84 ? 1.938 -12.051 4.083 1.00 88.94 84 PRO A CA 1
ATOM 654 C C . PRO A 1 84 ? 1.406 -10.869 4.914 1.00 88.94 84 PRO A C 1
ATOM 656 O O . PRO A 1 84 ? 1.079 -11.056 6.085 1.00 88.94 84 PRO A O 1
ATOM 659 N N . GLN A 1 85 ? 1.359 -9.654 4.354 1.00 89.69 85 GLN A N 1
ATOM 660 C CA . GLN A 1 85 ? 0.876 -8.453 5.043 1.00 89.69 85 GLN A CA 1
ATOM 661 C C . GLN A 1 85 ? -0.659 -8.387 5.100 1.00 89.69 85 GLN A C 1
ATOM 663 O O . GLN A 1 85 ? -1.369 -9.074 4.374 1.00 89.69 85 GLN A O 1
ATOM 668 N N . ILE A 1 86 ? -1.177 -7.494 5.948 1.00 90.31 86 ILE A N 1
ATOM 669 C CA . ILE A 1 86 ? -2.621 -7.256 6.127 1.00 90.31 86 ILE A CA 1
ATOM 670 C C . ILE A 1 86 ? -3.281 -6.766 4.829 1.00 90.31 86 ILE A C 1
ATOM 672 O O . ILE A 1 86 ? -4.409 -7.145 4.521 1.00 90.31 86 ILE A O 1
ATOM 676 N N . ILE A 1 87 ? -2.595 -5.893 4.088 1.00 93.19 87 ILE A N 1
ATOM 677 C CA . ILE A 1 87 ? -3.070 -5.334 2.823 1.00 93.19 87 ILE A CA 1
ATOM 678 C C . ILE A 1 87 ? -1.885 -5.001 1.916 1.00 93.19 87 ILE A C 1
ATOM 680 O O . ILE A 1 87 ? -0.886 -4.440 2.367 1.00 93.19 87 ILE A O 1
ATOM 684 N N . SER A 1 88 ? -2.049 -5.285 0.626 1.00 93.75 88 SER A N 1
ATOM 685 C CA . SER A 1 88 ? -1.158 -4.838 -0.444 1.00 93.75 88 SER A CA 1
ATOM 686 C C . SER A 1 88 ? -1.904 -3.898 -1.381 1.00 93.75 88 SER A C 1
ATOM 688 O O . SER A 1 88 ? -3.028 -4.183 -1.795 1.00 93.75 88 SER A O 1
ATOM 690 N N . VAL A 1 89 ? -1.271 -2.781 -1.747 1.00 94.44 89 VAL A N 1
ATOM 691 C CA . VAL A 1 89 ? -1.847 -1.768 -2.645 1.00 94.44 89 VAL A CA 1
ATOM 692 C C . VAL A 1 89 ? -1.011 -1.684 -3.931 1.00 94.44 89 VAL A C 1
ATOM 694 O O . VAL A 1 89 ? -0.065 -0.894 -4.004 1.00 94.44 89 VAL A O 1
ATOM 697 N N . PRO A 1 90 ? -1.306 -2.510 -4.953 1.00 93.12 90 PRO A N 1
ATOM 698 C CA . PRO A 1 90 ? -0.543 -2.520 -6.194 1.00 93.12 90 PRO A CA 1
ATOM 699 C C . PRO A 1 90 ? -0.950 -1.376 -7.131 1.00 93.12 90 PRO A C 1
ATOM 701 O O . PRO A 1 90 ? -2.127 -1.054 -7.289 1.00 93.12 90 PRO A O 1
ATOM 704 N N . ARG A 1 91 ? 0.036 -0.803 -7.830 1.00 93.88 91 ARG A N 1
ATOM 705 C CA . ARG A 1 91 ? -0.179 0.140 -8.936 1.00 93.88 91 ARG A CA 1
ATOM 706 C C . ARG A 1 91 ? 0.796 -0.164 -10.065 1.00 93.88 91 ARG A C 1
ATOM 708 O O . ARG A 1 91 ? 2.006 -0.151 -9.856 1.00 93.88 91 ARG A O 1
ATOM 715 N N . SER A 1 92 ? 0.280 -0.356 -11.275 1.00 92.06 92 SER A N 1
ATOM 716 C CA . SER A 1 92 ? 1.076 -0.580 -12.486 1.00 92.06 92 SER A CA 1
ATOM 717 C C . SER A 1 92 ? 0.822 0.499 -13.542 1.00 92.06 92 SER A C 1
ATOM 719 O O . SER A 1 92 ? -0.055 1.354 -13.407 1.00 92.06 92 SER A O 1
ATOM 721 N N . ASN A 1 93 ? 1.627 0.474 -14.602 1.00 90.06 93 ASN A N 1
ATOM 722 C CA . ASN A 1 93 ? 1.266 1.094 -15.873 1.00 90.06 93 ASN A CA 1
ATOM 723 C C . ASN A 1 93 ? 0.352 0.139 -16.675 1.00 90.06 93 ASN A C 1
ATOM 725 O O . ASN A 1 93 ? -0.104 -0.883 -16.163 1.00 90.06 93 ASN A O 1
ATOM 729 N N . ASN A 1 94 ? 0.105 0.459 -17.945 1.00 86.31 94 ASN A N 1
ATOM 730 C CA . ASN A 1 94 ? -0.828 -0.278 -18.806 1.00 86.31 94 ASN A CA 1
ATOM 731 C C . ASN A 1 94 ? -0.239 -1.579 -19.395 1.00 86.31 94 ASN A C 1
ATOM 733 O O . ASN A 1 94 ? -0.745 -2.076 -20.399 1.00 86.31 94 ASN A O 1
ATOM 737 N N . ILE A 1 95 ? 0.848 -2.105 -18.824 1.00 80.75 95 ILE A N 1
ATOM 738 C CA . ILE A 1 95 ? 1.460 -3.364 -19.255 1.00 80.75 95 ILE A CA 1
ATOM 739 C C . ILE A 1 95 ? 0.872 -4.495 -18.411 1.00 80.75 95 ILE A C 1
ATOM 741 O O . ILE A 1 95 ? 0.939 -4.458 -17.184 1.00 80.75 95 ILE A O 1
ATOM 745 N N . CYS A 1 96 ? 0.311 -5.506 -19.073 1.00 71.62 96 CYS A N 1
ATOM 746 C CA . CYS A 1 96 ? -0.119 -6.736 -18.419 1.00 71.62 96 CYS A CA 1
ATOM 747 C C . CYS A 1 96 ? 1.088 -7.663 -18.229 1.00 71.62 96 CYS A C 1
ATOM 749 O O . CYS A 1 96 ? 1.842 -7.894 -19.175 1.00 71.62 96 CYS A O 1
ATOM 751 N N . ILE A 1 97 ? 1.252 -8.196 -17.022 1.00 70.06 97 ILE A N 1
ATOM 752 C CA . ILE A 1 97 ? 2.206 -9.265 -16.720 1.00 70.06 97 ILE A CA 1
ATOM 753 C C . ILE A 1 97 ? 1.426 -10.532 -16.385 1.00 70.06 97 ILE A C 1
ATOM 755 O O . ILE A 1 97 ? 0.354 -10.466 -15.782 1.00 70.06 97 ILE A O 1
ATOM 759 N N . SER A 1 98 ? 1.950 -11.685 -16.783 1.00 67.19 98 SER A N 1
ATOM 760 C CA . SER A 1 98 ? 1.327 -12.968 -16.473 1.00 67.19 98 SER A CA 1
ATOM 761 C C . SER A 1 98 ? 1.822 -13.507 -15.133 1.00 67.19 98 SER A C 1
ATOM 763 O O . SER A 1 98 ? 3.027 -13.535 -14.869 1.00 67.19 98 SER A O 1
ATOM 765 N N . PHE A 1 99 ? 0.871 -13.973 -14.330 1.00 61.62 99 PHE A N 1
ATOM 766 C CA . PHE A 1 99 ? 1.074 -14.845 -13.176 1.00 61.62 99 PHE A CA 1
ATOM 767 C C . PHE A 1 99 ? 0.682 -16.267 -13.611 1.00 61.62 99 PHE A C 1
ATOM 769 O O . PHE A 1 99 ? -0.191 -16.411 -14.470 1.00 61.62 99 PHE A O 1
ATOM 776 N N . SER A 1 100 ? 1.337 -17.307 -13.097 1.00 51.66 100 SER A N 1
ATOM 777 C CA . SER A 1 100 ? 1.028 -18.695 -13.470 1.00 51.66 100 SER A CA 1
ATOM 778 C C . SER A 1 100 ? 0.936 -19.581 -12.245 1.00 51.66 100 SER A C 1
ATOM 780 O O . SER A 1 100 ? 1.861 -19.580 -11.433 1.00 51.66 100 SER A O 1
ATOM 782 N N . ASP A 1 101 ? -0.100 -20.415 -12.229 1.00 50.69 101 ASP A N 1
ATOM 783 C CA . ASP A 1 101 ? -0.266 -21.515 -11.288 1.00 50.69 101 ASP A CA 1
ATOM 784 C C . ASP A 1 101 ? 0.527 -22.717 -11.811 1.00 50.69 101 ASP A C 1
ATOM 786 O O . ASP A 1 101 ? 0.213 -23.290 -12.861 1.00 50.69 101 ASP A O 1
ATOM 790 N N . HIS A 1 102 ? 1.574 -23.120 -11.101 1.00 44.28 102 HIS A N 1
ATOM 791 C CA . HIS A 1 102 ? 2.143 -24.455 -11.267 1.00 44.28 102 HIS A CA 1
ATOM 792 C C . HIS A 1 102 ? 2.236 -25.130 -9.905 1.00 44.28 102 HIS A C 1
ATOM 794 O O . HIS A 1 102 ? 3.270 -25.118 -9.244 1.00 44.28 102 HIS A O 1
ATOM 800 N N . LEU A 1 103 ? 1.117 -25.754 -9.527 1.00 38.47 103 LEU A N 1
ATOM 801 C CA . LEU A 1 103 ? 1.109 -26.889 -8.621 1.00 38.47 103 LEU A CA 1
ATOM 802 C C . LEU A 1 103 ? 1.539 -28.130 -9.426 1.00 38.47 103 LEU A C 1
ATOM 804 O O . LEU A 1 103 ? 0.747 -28.705 -10.175 1.00 38.47 103 LEU A O 1
ATOM 808 N N . HIS A 1 104 ? 2.802 -28.517 -9.279 1.00 39.38 104 HIS A N 1
ATOM 809 C CA . HIS A 1 104 ? 3.246 -29.901 -9.417 1.00 39.38 104 HIS A CA 1
ATOM 810 C C . HIS A 1 104 ? 3.977 -30.290 -8.138 1.00 39.38 104 HIS A C 1
ATOM 812 O O . HIS A 1 104 ? 4.891 -29.535 -7.740 1.00 39.38 104 HIS A O 1
#

Sequence (104 aa):
MVGAQEQVVSCALNDYVSVVTKMGCEILELLADGLDIQPRNVFSKLLMDEHSDSVFRLNHYPPYPELQDMNGRNLIGFGEHTDPQIISVPRSNNICISFSDHLH